Protein AF-A0A0D0DJU6-F1 (afdb_monomer_lite)

Radius of gyration: 25.1 Å; chains: 1; bounding box: 49×65×56 Å

Organism: NCBI:txid930991

Sequence (118 aa):
MDIEELLNPAKERQDLFEATDQDICNAVMEAKVAQENTAAAGGSNELDNSDESVKPPHTHKEALQAALILEEYISELDGPFAQKLEPLLGSFGKQTRFIDSDMQRLKDPNFTSCFESK

Foldseek 3Di:
DDPVCVVDVVVVVPPPPPCDPVNVLVVVVVVVVVVVVVVVVDDDDPDPPPPPPPPPPDALVRVLVVLVVVLVVLVPPDDPVSVVVNVVSVVSNVVSVVVVVVVVVVPPCVVCPSVPDD

Structure (mmCIF, N/CA/C/O backbone):
data_AF-A0A0D0DJU6-F1
#
_entry.id   AF-A0A0D0DJU6-F1
#
loop_
_atom_site.group_PDB
_atom_site.id
_atom_site.type_symbol
_atom_site.label_atom_id
_atom_site.label_alt_id
_atom_site.label_comp_id
_atom_site.label_asym_id
_atom_site.label_entity_id
_atom_site.label_seq_id
_atom_site.pdbx_PDB_ins_code
_atom_site.Cartn_x
_atom_site.Cartn_y
_atom_site.Cartn_z
_atom_site.occupancy
_atom_site.B_iso_or_equiv
_atom_site.auth_seq_id
_atom_site.auth_comp_id
_atom_site.auth_asym_id
_atom_site.auth_atom_id
_atom_site.pdbx_PDB_model_num
ATOM 1 N N . MET A 1 1 ? -15.545 -34.663 -27.872 1.00 56.69 1 MET A N 1
ATOM 2 C CA . MET A 1 1 ? -14.807 -33.494 -27.371 1.00 56.69 1 MET A CA 1
ATOM 3 C C . MET A 1 1 ? -14.396 -33.873 -25.972 1.00 56.69 1 MET A C 1
ATOM 5 O O . MET A 1 1 ? -15.273 -34.050 -25.133 1.00 56.69 1 MET A O 1
ATOM 9 N N . ASP A 1 2 ? -13.123 -34.213 -25.818 1.00 71.75 2 ASP A N 1
ATOM 10 C CA . ASP A 1 2 ? -12.586 -34.773 -24.584 1.00 71.75 2 ASP A CA 1
ATOM 11 C C . ASP A 1 2 ? -12.214 -33.636 -23.623 1.00 71.75 2 ASP A C 1
ATOM 13 O O . ASP A 1 2 ? -11.763 -32.575 -24.052 1.00 71.75 2 ASP A O 1
ATOM 17 N N . ILE A 1 3 ? -12.456 -33.827 -22.330 1.00 66.50 3 ILE A N 1
ATOM 18 C CA . ILE A 1 3 ? -12.246 -32.791 -21.305 1.00 66.50 3 ILE A CA 1
ATOM 19 C C . ILE A 1 3 ? -10.738 -32.546 -21.117 1.00 66.50 3 ILE A C 1
ATOM 21 O O . ILE A 1 3 ? -10.314 -31.422 -20.852 1.00 66.50 3 ILE A O 1
ATOM 25 N N . GLU A 1 4 ? -9.926 -33.577 -21.351 1.00 64.19 4 GLU A N 1
ATOM 26 C CA . GLU A 1 4 ? -8.460 -33.523 -21.324 1.00 64.19 4 GLU A CA 1
ATOM 27 C C . GLU A 1 4 ? -7.882 -32.604 -22.426 1.00 64.19 4 GLU A C 1
ATOM 29 O O . GLU A 1 4 ? -6.864 -31.948 -22.214 1.00 64.19 4 GLU A O 1
ATOM 34 N N . GLU A 1 5 ? -8.554 -32.468 -23.580 1.00 63.53 5 GLU A N 1
ATOM 35 C CA . GLU A 1 5 ? -8.135 -31.557 -24.665 1.00 63.53 5 GLU A CA 1
ATOM 36 C C . GLU A 1 5 ? -8.440 -30.077 -24.360 1.00 63.53 5 GLU A C 1
ATOM 38 O O . GLU A 1 5 ? -7.789 -29.186 -24.907 1.00 63.53 5 GLU A O 1
ATOM 43 N N . LEU A 1 6 ? -9.411 -29.800 -23.479 1.00 63.62 6 LEU A N 1
ATOM 44 C CA . LEU A 1 6 ? -9.792 -28.445 -23.052 1.00 63.62 6 LEU A CA 1
ATOM 45 C C . LEU A 1 6 ? -8.865 -27.877 -21.973 1.00 63.62 6 LEU A C 1
ATOM 47 O O . LEU A 1 6 ? -8.707 -26.662 -21.885 1.00 63.62 6 LEU A O 1
ATOM 51 N N . LEU A 1 7 ? -8.276 -28.742 -21.145 1.00 66.56 7 LEU A N 1
ATOM 52 C CA . LEU A 1 7 ? -7.431 -28.337 -20.018 1.00 66.56 7 LEU A CA 1
ATOM 53 C C . LEU A 1 7 ? -5.952 -28.195 -20.388 1.00 66.56 7 LEU A C 1
ATOM 55 O O . LEU A 1 7 ? -5.170 -27.701 -19.578 1.00 66.56 7 LEU A O 1
ATOM 59 N N . ASN A 1 8 ? -5.554 -28.629 -21.587 1.00 65.81 8 ASN A N 1
ATOM 60 C CA . ASN A 1 8 ? -4.181 -28.483 -22.057 1.00 65.81 8 ASN A CA 1
ATOM 61 C C . ASN A 1 8 ? -4.121 -28.521 -23.594 1.00 65.81 8 ASN A C 1
ATOM 63 O O . ASN A 1 8 ? -3.717 -29.536 -24.174 1.00 65.81 8 ASN A O 1
ATOM 67 N N . PRO A 1 9 ? -4.529 -27.450 -24.299 1.00 61.34 9 PRO A N 1
ATOM 68 C CA . PRO A 1 9 ? -4.354 -27.408 -25.738 1.00 61.34 9 PRO A CA 1
ATOM 69 C C . PRO A 1 9 ? -2.853 -27.505 -26.034 1.00 61.34 9 PRO A C 1
ATOM 71 O O . PRO A 1 9 ? -2.089 -26.584 -25.763 1.00 61.34 9 PRO A O 1
ATOM 74 N N . ALA A 1 10 ? -2.416 -28.612 -26.644 1.00 57.09 10 ALA A N 1
ATOM 75 C CA . ALA A 1 10 ? -1.023 -28.819 -27.067 1.00 57.09 10 ALA A CA 1
ATOM 76 C C . ALA A 1 10 ? -0.483 -27.674 -27.954 1.00 57.09 10 ALA A C 1
ATOM 78 O O . ALA A 1 10 ? 0.722 -27.523 -28.134 1.00 57.09 10 ALA A O 1
ATOM 79 N N . LYS A 1 11 ? -1.399 -26.856 -28.479 1.00 56.34 11 LYS A N 1
ATOM 80 C CA . LYS A 1 11 ? -1.168 -25.675 -29.299 1.00 56.34 11 LYS A CA 1
ATOM 81 C C . LYS A 1 11 ? -0.660 -24.449 -28.523 1.00 56.34 11 LYS A C 1
ATOM 83 O O . LYS A 1 11 ? -0.003 -23.618 -29.130 1.00 56.34 11 LYS A O 1
ATOM 88 N N 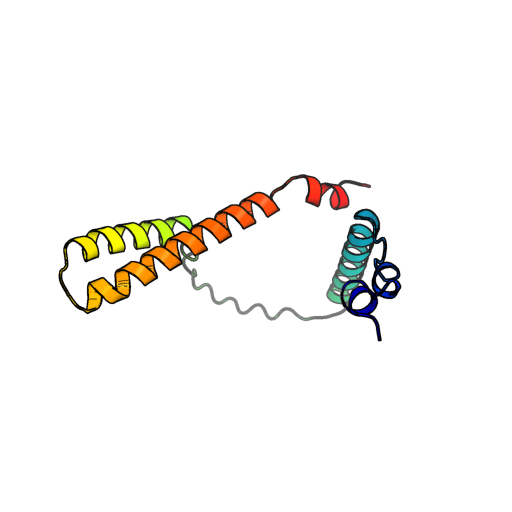. GLU A 1 12 ? -0.893 -24.343 -27.210 1.00 53.66 12 GLU A N 1
ATOM 89 C CA . GLU A 1 12 ? -0.406 -23.204 -26.399 1.00 53.66 12 GLU A CA 1
ATOM 90 C C . GLU A 1 12 ? 1.097 -23.265 -26.093 1.00 53.66 12 GLU A C 1
ATOM 92 O O . GLU A 1 12 ? 1.688 -22.273 -25.680 1.00 53.66 12 GLU A O 1
ATOM 97 N N . ARG A 1 13 ? 1.758 -24.404 -26.332 1.00 54.62 13 ARG A N 1
ATOM 98 C CA . ARG A 1 13 ? 3.205 -24.542 -26.099 1.00 54.62 13 ARG A CA 1
ATOM 99 C C . ARG A 1 13 ? 4.077 -24.022 -27.246 1.00 54.62 13 ARG A C 1
ATOM 101 O O . ARG A 1 13 ? 5.293 -24.145 -27.156 1.00 54.62 13 ARG A O 1
ATOM 108 N N . GLN A 1 14 ? 3.488 -23.501 -28.324 1.00 54.06 14 GLN A N 1
ATOM 109 C CA . GLN A 1 14 ? 4.232 -23.069 -29.516 1.00 54.06 14 GLN A CA 1
ATOM 110 C C . GLN A 1 14 ? 4.493 -21.561 -29.604 1.00 54.06 14 GLN A C 1
ATOM 112 O O . GLN A 1 14 ? 5.381 -21.178 -30.357 1.00 54.06 14 GLN A O 1
ATOM 117 N N . ASP A 1 15 ? 3.825 -20.734 -28.794 1.00 52.7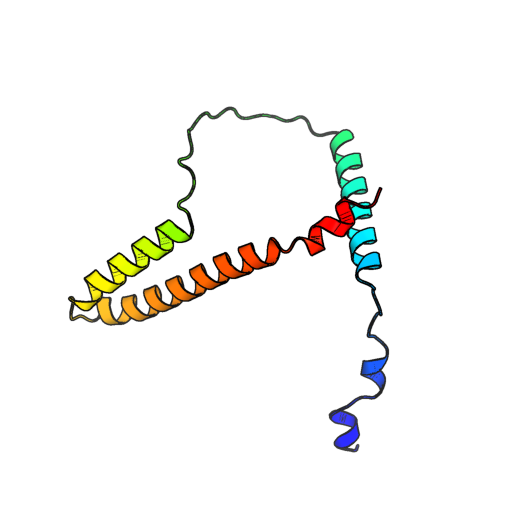2 15 ASP A N 1
ATOM 118 C CA . ASP A 1 15 ? 4.020 -19.273 -28.791 1.00 52.72 15 ASP A CA 1
ATOM 119 C C . ASP A 1 15 ? 4.775 -18.772 -27.547 1.00 52.72 15 ASP A C 1
ATOM 121 O O . ASP A 1 15 ? 4.685 -17.602 -27.173 1.00 52.72 15 ASP A O 1
ATOM 125 N N . LEU A 1 16 ? 5.559 -19.639 -26.895 1.00 55.25 16 LEU A N 1
ATOM 126 C CA . LEU A 1 16 ? 6.575 -19.164 -25.960 1.00 55.25 16 LEU A CA 1
ATOM 127 C C . LEU A 1 16 ? 7.745 -18.641 -26.797 1.00 55.25 16 LEU A C 1
ATOM 129 O O . LEU A 1 16 ? 8.676 -19.376 -27.115 1.00 55.25 16 LEU A O 1
ATOM 133 N N . PHE A 1 17 ? 7.645 -17.383 -27.222 1.00 60.62 17 PHE A N 1
ATOM 134 C CA . PHE A 1 17 ? 8.753 -16.673 -27.844 1.00 60.62 17 PHE A CA 1
ATOM 135 C C . PHE A 1 17 ? 9.921 -16.706 -26.855 1.00 60.62 17 PHE A C 1
ATOM 137 O O . PHE A 1 17 ? 9.856 -16.100 -25.785 1.00 60.62 17 PHE A O 1
ATOM 144 N N . GLU A 1 18 ? 10.950 -17.481 -27.188 1.00 65.25 18 GLU A N 1
ATOM 145 C CA . GLU A 1 18 ? 12.155 -17.693 -26.387 1.00 65.25 18 GLU A CA 1
ATOM 146 C C . GLU A 1 18 ? 13.045 -16.441 -26.489 1.00 65.25 18 GLU A C 1
ATOM 148 O O . GLU A 1 18 ? 14.175 -16.490 -26.964 1.00 65.25 18 GLU A O 1
ATOM 153 N N . ALA A 1 19 ? 12.495 -15.275 -26.124 1.00 67.19 19 ALA A N 1
ATOM 154 C CA . ALA A 1 19 ? 13.274 -14.057 -25.978 1.00 67.19 19 ALA A CA 1
ATOM 155 C C . ALA A 1 19 ? 14.240 -14.274 -24.823 1.00 67.19 19 ALA A C 1
ATOM 157 O O . ALA A 1 19 ? 13.830 -14.478 -23.678 1.00 67.19 19 ALA A O 1
ATOM 158 N N . THR A 1 20 ? 15.527 -14.229 -25.139 1.00 75.88 20 THR A N 1
ATOM 159 C CA . THR A 1 20 ? 16.560 -14.239 -24.115 1.00 75.88 20 THR A CA 1
ATOM 160 C C . THR A 1 20 ? 16.602 -12.853 -23.474 1.00 75.88 20 THR A C 1
ATOM 162 O O . THR A 1 20 ? 16.318 -11.848 -24.128 1.00 75.88 20 THR A O 1
ATOM 165 N N . ASP A 1 21 ? 17.022 -12.759 -22.213 1.00 77.44 21 ASP A N 1
ATOM 166 C CA . ASP A 1 21 ? 17.238 -11.472 -21.533 1.00 77.44 21 ASP A CA 1
ATOM 167 C C . ASP A 1 21 ? 18.136 -10.519 -22.354 1.00 77.44 21 ASP A C 1
ATOM 169 O O . ASP A 1 21 ? 17.952 -9.301 -22.344 1.00 77.44 21 ASP A O 1
ATOM 173 N N . GLN A 1 22 ? 19.056 -11.076 -23.151 1.00 77.00 22 GLN A N 1
ATOM 174 C CA . GLN A 1 22 ? 19.885 -10.332 -24.099 1.00 77.00 22 GLN A CA 1
ATOM 175 C C . GLN A 1 22 ? 19.077 -9.660 -25.220 1.00 77.00 22 GLN A C 1
ATOM 177 O O . GLN A 1 22 ? 19.376 -8.524 -25.586 1.00 77.00 22 GLN A O 1
ATOM 182 N N . ASP A 1 23 ? 18.056 -10.328 -25.757 1.00 79.62 23 ASP A N 1
ATOM 183 C CA . ASP A 1 23 ? 17.207 -9.789 -26.826 1.00 79.62 23 ASP A CA 1
ATOM 184 C C . ASP A 1 23 ? 16.377 -8.609 -26.309 1.00 79.62 23 ASP A C 1
ATOM 186 O O . ASP A 1 23 ? 16.225 -7.593 -26.990 1.00 79.62 23 ASP A O 1
ATOM 190 N N . ILE A 1 24 ? 15.918 -8.707 -25.057 1.00 81.69 24 ILE A N 1
ATOM 191 C CA . ILE A 1 24 ? 15.231 -7.621 -24.351 1.00 81.69 24 ILE A CA 1
ATOM 192 C C . ILE A 1 24 ? 16.182 -6.434 -24.164 1.00 81.69 24 ILE A C 1
ATOM 194 O O . ILE A 1 24 ? 15.820 -5.296 -24.470 1.00 81.69 24 ILE A O 1
ATOM 198 N N . CYS A 1 25 ? 17.415 -6.683 -23.717 1.00 78.19 25 CYS A N 1
ATOM 199 C CA . CYS A 1 25 ? 18.408 -5.625 -23.547 1.00 78.19 25 CYS A CA 1
ATOM 200 C C . CYS A 1 25 ? 18.773 -4.929 -24.862 1.00 78.19 25 CYS A C 1
ATOM 202 O O . CYS A 1 25 ? 18.854 -3.699 -24.899 1.00 78.19 25 CYS A O 1
ATOM 204 N N . ASN A 1 26 ? 18.925 -5.683 -25.950 1.00 82.25 26 ASN A N 1
ATOM 205 C CA . ASN A 1 26 ? 19.206 -5.119 -27.268 1.00 82.25 26 ASN A CA 1
ATOM 206 C C . ASN A 1 26 ? 18.059 -4.212 -27.738 1.00 82.25 26 ASN A C 1
ATOM 208 O O . ASN A 1 26 ? 18.305 -3.068 -28.118 1.00 82.25 26 ASN A O 1
ATOM 212 N N . ALA A 1 27 ? 16.807 -4.664 -27.614 1.00 81.38 27 ALA A N 1
ATOM 213 C CA . ALA A 1 27 ? 15.639 -3.873 -27.996 1.00 81.38 27 ALA A CA 1
ATOM 214 C C . ALA A 1 27 ? 15.525 -2.557 -27.200 1.00 81.38 27 ALA A C 1
ATOM 216 O O . ALA A 1 27 ? 15.207 -1.506 -27.764 1.00 81.38 27 ALA A O 1
ATOM 217 N N . VAL A 1 28 ? 15.823 -2.585 -25.896 1.00 80.50 28 VAL A N 1
ATOM 218 C CA . VAL A 1 28 ? 15.813 -1.387 -25.037 1.00 80.50 28 VAL A CA 1
ATOM 219 C C . VAL A 1 28 ? 16.919 -0.404 -25.432 1.00 80.50 28 VAL A C 1
ATOM 221 O O . VAL A 1 28 ? 16.675 0.803 -25.505 1.00 80.50 28 VAL A O 1
ATOM 224 N N . MET A 1 29 ? 18.124 -0.901 -25.723 1.00 82.12 29 MET A N 1
ATOM 225 C CA . MET A 1 29 ? 19.244 -0.061 -26.155 1.00 82.12 29 MET A CA 1
ATOM 226 C C . MET A 1 29 ? 18.987 0.573 -27.527 1.00 82.12 29 MET A C 1
ATOM 228 O O . MET A 1 29 ? 19.233 1.767 -27.702 1.00 82.12 29 MET A O 1
ATOM 232 N N . GLU A 1 30 ? 18.430 -0.178 -28.477 1.00 81.81 30 GLU A N 1
ATOM 233 C CA . GLU A 1 30 ? 18.056 0.333 -29.801 1.00 81.81 30 GLU A CA 1
ATOM 234 C C . GLU A 1 30 ? 16.976 1.422 -29.720 1.00 81.81 30 GLU A C 1
ATOM 236 O O . GLU A 1 30 ? 17.114 2.481 -30.341 1.00 81.81 30 GLU A O 1
ATOM 241 N N . ALA A 1 31 ? 15.938 1.216 -28.902 1.00 81.31 31 ALA A N 1
ATOM 242 C CA . ALA A 1 31 ? 14.884 2.207 -28.687 1.00 81.31 31 ALA A CA 1
ATOM 243 C C . ALA A 1 31 ? 15.427 3.508 -28.068 1.00 81.31 31 ALA A C 1
ATOM 245 O O . ALA A 1 31 ? 15.053 4.604 -28.495 1.00 81.31 31 ALA A O 1
ATOM 246 N N . LYS A 1 32 ? 16.355 3.399 -27.107 1.00 78.19 32 LYS A N 1
ATOM 247 C CA . LYS A 1 32 ? 17.019 4.554 -26.490 1.00 78.19 32 LYS A CA 1
ATOM 248 C C . LYS A 1 32 ? 17.831 5.355 -27.510 1.00 78.19 32 LYS A C 1
ATOM 250 O O . LYS A 1 32 ? 17.696 6.576 -27.574 1.00 78.19 32 LYS A O 1
ATOM 255 N N . VAL A 1 33 ? 18.639 4.681 -28.331 1.00 77.25 33 VAL A N 1
ATOM 256 C CA . VAL A 1 33 ? 19.441 5.335 -29.380 1.00 77.25 33 VAL A CA 1
ATOM 257 C C . VAL A 1 33 ? 18.537 6.045 -30.393 1.00 77.25 33 VAL A C 1
ATOM 259 O O . VAL A 1 33 ? 18.820 7.175 -30.792 1.00 77.25 33 VAL A O 1
ATOM 262 N N . ALA A 1 34 ? 17.415 5.431 -30.779 1.00 74.69 34 ALA A N 1
ATOM 263 C CA . ALA A 1 34 ? 16.440 6.062 -31.664 1.00 74.69 34 ALA A CA 1
ATOM 264 C C . ALA A 1 34 ? 15.826 7.331 -31.042 1.00 74.69 34 ALA A C 1
ATOM 266 O O . ALA A 1 34 ? 15.731 8.358 -31.714 1.00 74.69 34 ALA A O 1
ATOM 267 N N . GLN A 1 35 ? 15.471 7.295 -29.755 1.00 70.31 35 GLN A N 1
ATOM 268 C CA . GLN A 1 35 ? 14.918 8.446 -29.040 1.00 70.31 35 GLN A CA 1
ATOM 269 C C . GLN A 1 35 ? 15.923 9.607 -28.935 1.00 70.31 35 GLN A C 1
ATOM 271 O O . GLN A 1 35 ? 15.573 10.754 -29.223 1.00 70.31 35 GLN A O 1
ATOM 276 N N . GLU A 1 36 ? 17.179 9.331 -28.585 1.00 68.06 36 GLU A N 1
ATOM 277 C CA . GLU A 1 36 ? 18.231 10.355 -28.490 1.00 68.06 36 GLU A CA 1
ATOM 278 C C . GLU A 1 36 ? 18.521 11.007 -29.852 1.00 68.06 36 GLU A C 1
ATOM 280 O O . GLU A 1 36 ? 18.644 12.231 -29.946 1.00 68.06 36 GLU A O 1
ATOM 285 N N . ASN A 1 37 ? 18.513 10.219 -30.930 1.00 61.25 37 ASN A N 1
ATOM 286 C CA . ASN A 1 37 ? 18.672 10.735 -32.290 1.00 61.25 37 ASN A CA 1
ATOM 287 C C . ASN A 1 37 ? 17.508 11.648 -32.721 1.00 61.25 37 ASN A C 1
ATOM 289 O O . ASN A 1 37 ? 17.720 12.585 -33.491 1.00 61.25 37 ASN A O 1
ATOM 293 N N . THR A 1 38 ? 16.291 11.425 -32.210 1.00 58.59 38 THR A N 1
ATOM 294 C CA . THR A 1 38 ? 15.141 12.312 -32.474 1.00 58.59 38 THR A CA 1
ATOM 295 C C . THR A 1 38 ? 15.153 13.591 -31.635 1.00 58.59 38 THR A C 1
ATOM 297 O O . THR A 1 38 ? 14.754 14.642 -32.132 1.00 58.59 38 THR A O 1
ATOM 300 N N . ALA A 1 39 ? 15.672 13.549 -30.402 1.00 55.06 39 ALA A N 1
ATOM 301 C CA . ALA A 1 39 ? 15.804 14.728 -29.540 1.00 55.06 39 ALA A CA 1
ATOM 302 C C . ALA A 1 39 ? 16.848 15.733 -30.066 1.00 55.06 39 ALA A C 1
ATOM 304 O O . ALA A 1 39 ? 16.698 16.941 -29.887 1.00 55.06 39 ALA A O 1
ATOM 305 N N . ALA A 1 40 ? 17.872 15.256 -30.780 1.00 55.19 40 ALA A N 1
ATOM 306 C CA . ALA A 1 40 ? 18.854 16.111 -31.445 1.00 55.19 40 ALA A CA 1
ATOM 307 C C . ALA A 1 40 ? 18.294 16.867 -32.673 1.00 55.19 40 ALA A C 1
ATOM 309 O O . ALA A 1 40 ? 18.946 17.788 -33.166 1.00 55.19 40 ALA A O 1
ATOM 310 N N . ALA A 1 41 ? 17.106 16.500 -33.176 1.00 55.00 41 ALA A N 1
ATOM 311 C CA . ALA A 1 41 ? 16.580 16.980 -34.456 1.00 55.00 41 ALA A CA 1
ATOM 312 C C . ALA A 1 41 ? 15.525 18.102 -34.372 1.00 55.00 41 ALA A C 1
ATOM 314 O O . ALA A 1 41 ? 15.143 18.634 -35.413 1.00 55.00 41 ALA A O 1
ATOM 315 N N . GLY A 1 42 ? 15.082 18.532 -33.186 1.00 52.84 42 GLY A N 1
ATOM 316 C CA . GLY A 1 42 ? 14.271 19.751 -33.078 1.00 52.84 42 GLY A CA 1
ATOM 317 C C . GLY A 1 42 ? 13.244 19.757 -31.952 1.00 52.84 42 GLY A C 1
ATOM 318 O O . GLY A 1 42 ? 12.295 18.981 -31.948 1.00 52.84 42 GLY A O 1
ATOM 319 N N . GLY A 1 43 ? 13.397 20.722 -31.049 1.00 42.91 43 GLY A N 1
ATOM 320 C CA . GLY A 1 43 ? 12.410 21.065 -30.030 1.00 42.91 43 GLY A CA 1
ATOM 321 C C . GLY A 1 43 ? 12.935 22.212 -29.181 1.00 42.91 43 GLY A C 1
ATOM 322 O O . GLY A 1 43 ? 13.678 21.992 -28.232 1.00 42.91 43 GLY A O 1
ATOM 323 N N . SER A 1 44 ? 12.623 23.445 -29.585 1.00 45.09 44 SER A N 1
ATOM 324 C CA . SER A 1 44 ? 12.993 24.664 -28.863 1.00 45.09 44 SER A CA 1
ATOM 325 C C . SER A 1 44 ? 12.427 24.611 -27.443 1.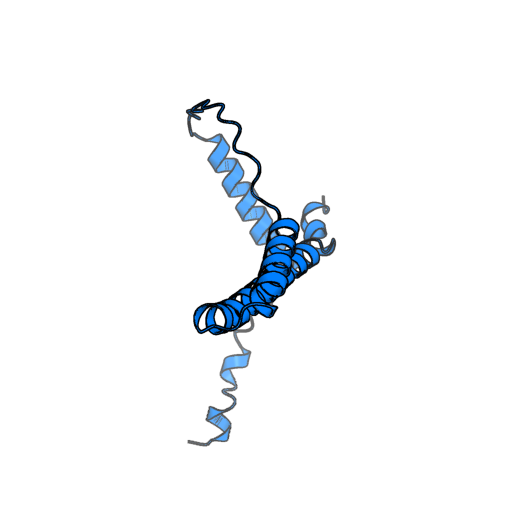00 45.09 44 SER A C 1
ATOM 327 O O . SER A 1 44 ? 11.221 24.486 -27.245 1.00 45.09 44 SER A O 1
ATOM 329 N N . ASN A 1 45 ? 13.334 24.643 -26.474 1.00 46.78 45 ASN A N 1
ATOM 330 C CA . ASN A 1 45 ? 13.060 24.520 -25.054 1.00 46.78 45 ASN A CA 1
ATOM 331 C C . ASN A 1 45 ? 12.632 25.897 -24.518 1.00 46.78 45 ASN A C 1
ATOM 333 O O . ASN A 1 45 ? 13.485 26.725 -24.191 1.00 46.78 45 ASN A O 1
ATOM 337 N N . GLU A 1 46 ? 11.329 26.170 -24.458 1.00 49.03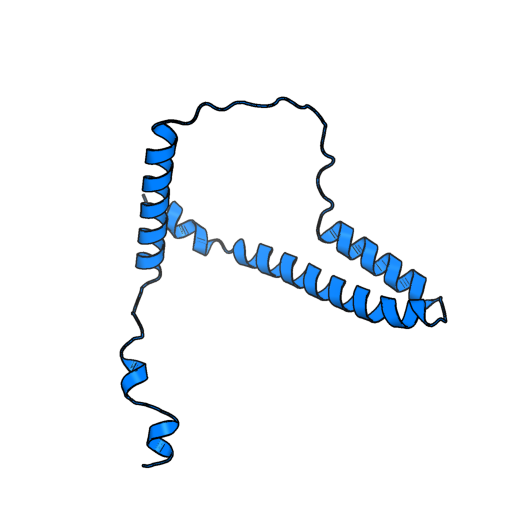 46 GLU A N 1
ATOM 338 C CA . GLU A 1 46 ? 10.805 27.307 -23.696 1.00 49.03 46 GLU A CA 1
ATOM 339 C C . GLU A 1 46 ? 10.827 26.925 -22.208 1.00 49.03 46 GLU A C 1
ATOM 341 O O . GLU A 1 46 ? 9.928 26.275 -21.680 1.00 49.03 46 GLU A O 1
ATOM 346 N N . LEU A 1 47 ? 11.943 27.249 -21.552 1.00 50.53 47 LEU A N 1
ATOM 347 C CA . LEU A 1 47 ? 12.119 27.123 -20.108 1.00 50.53 47 LEU A CA 1
ATOM 348 C C . LEU A 1 47 ? 11.363 28.263 -19.419 1.00 50.53 47 LEU A C 1
ATOM 350 O O . LEU A 1 47 ? 11.897 29.363 -19.254 1.00 50.53 47 LEU A O 1
ATOM 354 N N . ASP A 1 48 ? 10.128 27.982 -19.010 1.00 49.81 48 ASP A N 1
ATOM 355 C CA . ASP A 1 48 ? 9.415 28.769 -18.007 1.00 49.81 48 ASP A CA 1
ATOM 356 C C . ASP A 1 48 ? 10.170 28.650 -16.670 1.00 49.81 48 ASP A C 1
ATOM 358 O O . ASP A 1 48 ? 10.068 27.662 -15.939 1.00 49.81 48 ASP A O 1
ATOM 362 N N . ASN A 1 49 ? 11.022 29.643 -16.405 1.00 53.62 49 ASN A N 1
ATOM 363 C CA . ASN A 1 49 ? 11.725 29.832 -15.141 1.00 53.62 49 ASN A CA 1
ATOM 364 C C . ASN A 1 49 ? 10.752 30.401 -14.104 1.00 53.62 49 ASN A C 1
ATOM 366 O O . ASN A 1 49 ? 10.825 31.577 -13.745 1.00 53.62 49 ASN A O 1
ATOM 370 N N . SER A 1 50 ? 9.857 29.561 -13.606 1.00 51.16 50 SER A N 1
ATOM 371 C CA . SER A 1 50 ? 9.145 29.841 -12.367 1.00 51.16 50 SER A CA 1
ATOM 372 C C . SER A 1 50 ? 9.905 29.165 -11.223 1.00 51.16 50 SER A C 1
ATOM 374 O O . SER A 1 50 ? 9.732 27.980 -10.952 1.00 51.16 50 SER A O 1
ATOM 376 N N . ASP A 1 51 ? 10.801 29.933 -10.592 1.00 52.84 51 ASP A N 1
ATOM 377 C CA . ASP A 1 51 ? 11.572 29.596 -9.380 1.00 52.84 51 ASP A CA 1
ATOM 378 C C . ASP A 1 51 ? 10.659 29.549 -8.141 1.00 52.84 51 ASP A C 1
ATOM 380 O O . ASP A 1 51 ? 10.845 30.251 -7.147 1.00 52.84 51 ASP A O 1
ATOM 384 N N . GLU A 1 52 ? 9.600 28.746 -8.212 1.00 53.03 52 GLU A N 1
ATOM 385 C CA . GLU A 1 52 ? 8.873 28.329 -7.027 1.00 53.03 52 GLU A CA 1
ATOM 386 C C . GLU A 1 52 ? 9.572 27.070 -6.530 1.00 53.03 52 GLU A C 1
ATOM 388 O O . GLU A 1 52 ? 9.504 26.013 -7.154 1.00 53.03 52 GLU A O 1
ATOM 393 N N . SER A 1 53 ? 10.319 27.205 -5.433 1.00 49.53 53 SER A N 1
ATOM 394 C CA . SER A 1 53 ? 10.943 26.083 -4.734 1.00 49.53 53 SER A CA 1
ATOM 395 C C . SER A 1 53 ? 9.845 25.125 -4.271 1.00 49.53 53 SER A C 1
ATOM 397 O O . SER A 1 53 ? 9.311 25.231 -3.164 1.00 49.53 53 SER A O 1
ATOM 399 N N . VAL A 1 54 ? 9.451 24.212 -5.161 1.00 56.38 54 VAL A N 1
ATOM 400 C CA . VAL A 1 54 ? 8.521 23.132 -4.870 1.00 56.38 54 VAL A CA 1
ATOM 401 C C . VAL A 1 54 ? 9.199 22.307 -3.792 1.00 56.38 54 VAL A C 1
ATOM 403 O O . VAL A 1 54 ? 10.183 21.610 -4.049 1.00 56.38 54 VAL A O 1
ATOM 406 N N . LYS A 1 55 ? 8.701 22.429 -2.555 1.00 60.50 55 LYS A N 1
ATOM 407 C CA . LYS A 1 55 ? 9.144 21.594 -1.440 1.00 60.50 55 LYS A CA 1
ATOM 408 C C . LYS A 1 55 ? 9.158 20.145 -1.941 1.00 60.50 55 LYS A C 1
ATOM 410 O O . LYS A 1 55 ? 8.142 19.712 -2.493 1.00 60.50 55 LYS A O 1
ATOM 415 N N . PRO A 1 56 ? 10.277 19.413 -1.793 1.00 60.66 56 PRO A N 1
ATOM 416 C CA . PRO A 1 56 ? 10.365 18.069 -2.329 1.00 60.66 56 PRO A CA 1
ATOM 417 C C . PRO A 1 56 ? 9.201 17.236 -1.780 1.00 60.66 56 PRO A C 1
ATOM 419 O O . PRO A 1 56 ? 8.858 17.379 -0.598 1.00 60.66 56 PRO A O 1
ATOM 422 N N . PRO A 1 57 ? 8.559 16.418 -2.629 1.00 75.38 57 PRO A N 1
ATOM 423 C CA . PRO A 1 57 ? 7.438 15.599 -2.204 1.00 75.38 57 PRO A CA 1
ATOM 424 C C . PRO A 1 57 ? 7.862 14.723 -1.025 1.00 75.38 57 PRO A C 1
ATOM 426 O O . PRO A 1 57 ? 8.990 14.225 -0.975 1.00 75.38 57 PRO A O 1
ATOM 429 N N . HIS A 1 58 ? 6.951 14.561 -0.065 1.00 78.69 58 HIS A N 1
ATOM 430 C CA . HIS A 1 58 ? 7.194 13.738 1.112 1.00 78.69 58 HIS A CA 1
ATOM 431 C C . HIS A 1 58 ? 7.619 12.328 0.711 1.00 78.69 58 HIS A C 1
ATOM 433 O O . HIS A 1 58 ? 7.060 11.729 -0.211 1.00 78.69 58 HIS A O 1
ATOM 439 N N . THR A 1 59 ? 8.616 11.792 1.409 1.00 85.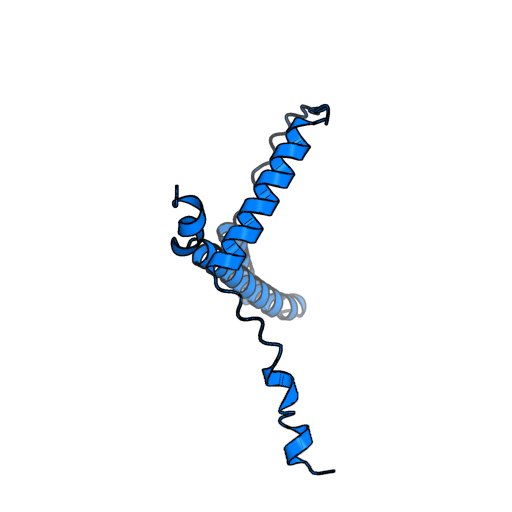38 59 THR A N 1
ATOM 440 C CA . THR A 1 59 ? 9.118 10.453 1.087 1.00 85.38 59 THR A CA 1
ATOM 441 C C . THR A 1 59 ? 8.100 9.384 1.486 1.00 85.38 59 THR A C 1
ATOM 443 O O . THR A 1 59 ? 7.304 9.570 2.409 1.00 85.38 59 THR A O 1
ATOM 446 N N . HIS A 1 60 ? 8.162 8.207 0.855 1.00 82.44 60 HIS A N 1
ATOM 447 C CA . HIS A 1 60 ? 7.343 7.057 1.260 1.00 82.44 60 HIS A CA 1
ATOM 448 C C . HIS A 1 60 ? 7.502 6.716 2.751 1.00 82.44 60 HIS A C 1
ATOM 450 O O . HIS A 1 60 ? 6.537 6.326 3.406 1.00 82.44 60 HIS A O 1
ATOM 456 N N . LYS A 1 61 ? 8.702 6.919 3.310 1.00 84.50 61 LYS A N 1
ATOM 457 C CA . LYS A 1 61 ? 8.979 6.715 4.737 1.00 84.50 61 LYS A CA 1
ATOM 458 C C . LYS A 1 61 ? 8.252 7.729 5.617 1.00 84.50 61 LYS A C 1
ATOM 460 O O . LYS A 1 61 ? 7.661 7.335 6.616 1.00 84.50 61 LYS A O 1
ATOM 465 N N . GLU A 1 62 ? 8.256 9.002 5.230 1.00 88.50 62 GLU A N 1
ATOM 466 C CA . GLU A 1 62 ? 7.525 10.061 5.940 1.00 88.50 62 GLU A CA 1
ATOM 467 C C . GLU A 1 62 ? 6.013 9.821 5.900 1.00 88.50 62 GLU A C 1
ATOM 469 O O . GLU A 1 62 ? 5.345 9.923 6.927 1.00 88.50 62 GLU A O 1
ATOM 474 N N . ALA A 1 63 ? 5.477 9.431 4.741 1.00 88.38 63 ALA A N 1
ATOM 475 C CA . ALA A 1 63 ? 4.062 9.106 4.595 1.00 88.38 63 ALA A CA 1
ATOM 476 C C . ALA A 1 63 ? 3.656 7.893 5.452 1.00 88.38 63 ALA A C 1
ATOM 478 O O . ALA A 1 63 ? 2.614 7.910 6.106 1.00 88.38 63 ALA A O 1
ATOM 479 N N . LEU A 1 64 ? 4.499 6.856 5.499 1.00 89.31 64 LEU A N 1
ATOM 480 C CA . LEU A 1 64 ? 4.274 5.683 6.342 1.00 89.31 64 LEU A CA 1
ATOM 481 C C . LEU A 1 64 ? 4.332 6.030 7.834 1.00 89.31 64 LEU A C 1
ATOM 483 O O . LEU A 1 64 ? 3.505 5.553 8.605 1.00 89.31 64 LEU A O 1
ATOM 487 N N . GLN A 1 65 ? 5.285 6.868 8.244 1.00 91.44 65 GLN A N 1
ATOM 488 C CA . GLN A 1 65 ? 5.383 7.332 9.625 1.00 91.44 65 GLN A CA 1
ATOM 489 C C . GLN A 1 65 ? 4.143 8.137 10.028 1.00 91.44 65 GLN A C 1
ATOM 491 O O . GLN A 1 65 ? 3.593 7.909 11.102 1.00 91.44 65 GLN A O 1
ATOM 496 N N . ALA A 1 66 ? 3.662 9.028 9.158 1.00 92.06 66 ALA A N 1
ATOM 497 C CA . ALA A 1 66 ? 2.428 9.769 9.395 1.00 92.06 66 ALA A CA 1
ATOM 498 C C . ALA A 1 66 ? 1.214 8.836 9.530 1.00 92.06 66 ALA A C 1
ATOM 500 O O . ALA A 1 66 ? 0.391 9.033 10.420 1.00 92.06 66 ALA A O 1
ATOM 501 N N . ALA A 1 67 ? 1.122 7.793 8.699 1.00 90.56 67 ALA A N 1
ATOM 502 C CA . ALA A 1 67 ? 0.047 6.809 8.793 1.00 90.56 67 ALA A CA 1
ATOM 503 C C . ALA A 1 67 ? 0.057 6.047 10.128 1.00 90.56 67 ALA A C 1
ATOM 505 O O . ALA A 1 67 ? -1.004 5.869 10.713 1.00 90.56 67 ALA A O 1
ATOM 506 N N . LEU A 1 68 ? 1.234 5.662 10.637 1.00 91.06 68 LEU A N 1
ATOM 507 C CA . LEU A 1 68 ? 1.364 5.000 11.942 1.00 91.06 68 LEU A CA 1
ATOM 508 C C . LEU A 1 68 ? 0.939 5.911 13.099 1.00 91.06 68 LEU A C 1
ATOM 510 O O . LEU A 1 68 ? 0.238 5.467 14.000 1.00 91.06 68 LEU A O 1
ATOM 514 N N . ILE A 1 69 ? 1.324 7.190 13.051 1.00 94.44 69 ILE A N 1
ATOM 515 C CA . ILE A 1 69 ? 0.909 8.180 14.058 1.00 94.44 69 ILE A CA 1
ATOM 516 C C . ILE A 1 69 ? -0.615 8.351 14.042 1.00 94.44 69 ILE A C 1
ATOM 518 O O . ILE A 1 69 ? -1.248 8.445 15.091 1.00 94.44 69 ILE A O 1
ATOM 522 N N . LEU A 1 70 ? -1.219 8.388 12.851 1.00 92.38 70 LEU A N 1
ATOM 523 C CA . LEU A 1 70 ? -2.671 8.471 12.715 1.00 92.38 70 LEU A CA 1
ATOM 524 C C . LEU A 1 70 ? -3.364 7.206 13.224 1.00 92.38 70 LEU A C 1
ATOM 526 O O . LEU A 1 70 ? -4.402 7.329 13.860 1.00 92.38 70 LEU A O 1
ATOM 530 N N . GLU A 1 71 ? -2.801 6.025 12.964 1.00 91.00 71 GLU A N 1
ATOM 531 C CA . GLU A 1 71 ? -3.312 4.736 13.444 1.00 91.00 71 GLU A CA 1
ATOM 532 C C . GLU A 1 71 ? -3.301 4.670 14.980 1.00 91.00 71 GLU A C 1
ATOM 534 O O . GLU A 1 71 ? -4.310 4.323 15.589 1.00 91.00 71 GLU A O 1
ATOM 539 N N . GLU A 1 72 ? -2.208 5.107 15.613 1.00 91.75 72 GLU A N 1
ATOM 540 C CA . GLU A 1 72 ? -2.104 5.222 17.072 1.00 91.75 72 GLU A CA 1
ATOM 541 C C . GLU A 1 72 ? -3.159 6.186 17.629 1.00 91.75 72 GLU A C 1
ATOM 543 O O . GLU A 1 72 ? -3.916 5.823 18.528 1.00 91.75 72 GLU A O 1
ATOM 548 N N . TYR A 1 73 ? -3.296 7.374 17.034 1.00 92.06 73 TYR A N 1
ATOM 549 C CA . TYR A 1 73 ? -4.290 8.360 17.457 1.00 92.06 73 TYR A CA 1
ATOM 550 C C . TYR A 1 73 ? -5.730 7.835 17.370 1.00 92.06 73 TYR A C 1
ATOM 552 O O . TYR A 1 73 ? -6.515 8.017 18.300 1.00 92.06 73 TYR A O 1
ATOM 560 N N . ILE A 1 74 ? -6.101 7.177 16.266 1.00 91.62 74 ILE A N 1
ATOM 561 C CA . ILE A 1 74 ? -7.468 6.661 16.101 1.00 91.62 74 ILE A CA 1
ATOM 562 C C . ILE A 1 74 ? -7.748 5.417 16.938 1.00 91.62 74 ILE A C 1
ATOM 564 O O . ILE A 1 74 ? -8.914 5.155 17.209 1.00 91.62 74 ILE A O 1
ATOM 568 N N . SER A 1 75 ? -6.720 4.677 17.363 1.00 86.69 75 SER A N 1
ATOM 569 C CA . SER A 1 75 ? -6.891 3.510 18.237 1.00 86.69 75 SER A CA 1
ATOM 570 C C . SER A 1 75 ? -7.469 3.884 19.608 1.00 86.69 75 SER A C 1
ATOM 572 O O . SER A 1 75 ? -8.150 3.080 20.242 1.00 86.69 75 SER A O 1
ATOM 574 N N . GLU A 1 76 ? -7.262 5.132 20.039 1.00 89.62 76 GLU A N 1
ATOM 575 C CA . GLU A 1 76 ? -7.824 5.693 21.270 1.00 89.62 76 GLU A CA 1
ATOM 576 C C . GLU A 1 76 ? -9.241 6.269 21.075 1.00 89.62 76 GLU A C 1
ATOM 578 O O . GLU A 1 76 ? -9.934 6.585 22.046 1.00 89.62 76 GLU A O 1
ATOM 583 N N . LEU A 1 77 ? -9.690 6.419 19.824 1.00 89.56 77 LEU A N 1
ATOM 584 C CA . LEU A 1 77 ? -10.981 6.997 19.462 1.00 89.56 77 LEU A CA 1
ATOM 585 C C . LEU A 1 77 ? -12.005 5.897 19.193 1.00 89.56 77 LEU A C 1
ATOM 587 O O . LEU A 1 77 ? -11.962 5.225 18.166 1.00 89.56 77 LEU A O 1
ATOM 591 N N . ASP A 1 78 ? -13.012 5.791 20.057 1.00 83.44 78 ASP A N 1
ATOM 592 C CA . ASP A 1 78 ? -14.145 4.913 19.783 1.00 83.44 78 ASP A CA 1
ATOM 593 C C . ASP A 1 78 ? -15.214 5.668 18.977 1.00 83.44 78 ASP A C 1
ATOM 595 O O . ASP A 1 78 ? -15.822 6.640 19.438 1.00 83.44 78 ASP A O 1
ATOM 599 N N . GLY A 1 79 ? -15.410 5.269 17.719 1.00 89.69 79 GLY A N 1
ATOM 600 C CA . GLY A 1 79 ? -16.387 5.913 16.851 1.00 89.69 79 GLY A CA 1
ATOM 601 C C . GLY A 1 79 ? -16.452 5.361 15.426 1.00 89.69 79 GLY A C 1
ATOM 602 O O . GLY A 1 79 ? -15.493 4.775 14.918 1.00 89.69 79 GLY A O 1
ATOM 603 N N . PRO A 1 80 ? -17.569 5.607 14.714 1.00 89.88 80 PRO A N 1
ATOM 604 C CA . PRO A 1 80 ? -17.787 5.084 13.363 1.00 89.88 80 PRO A CA 1
ATOM 605 C C . PRO A 1 80 ? -16.801 5.646 12.329 1.00 89.88 80 PRO A C 1
ATOM 607 O O . PRO A 1 80 ? -16.661 5.088 11.243 1.00 89.88 80 PRO A O 1
ATOM 610 N N . PHE A 1 81 ? -16.140 6.767 12.635 1.00 89.06 81 PHE A N 1
ATOM 611 C CA . PHE A 1 81 ? -15.074 7.326 11.808 1.00 89.06 81 PHE A CA 1
ATOM 612 C C . PHE A 1 81 ? -13.761 6.551 11.976 1.00 89.06 81 PHE A C 1
ATOM 614 O O . PHE A 1 81 ? -13.172 6.155 10.973 1.00 89.06 81 PHE A O 1
ATOM 621 N N . ALA A 1 82 ? -13.347 6.272 13.217 1.00 90.25 82 ALA A N 1
ATOM 622 C CA . ALA A 1 82 ? -12.131 5.515 13.516 1.00 90.25 82 ALA A CA 1
ATOM 623 C C . ALA A 1 82 ? -12.199 4.096 12.930 1.00 90.25 82 ALA A C 1
ATOM 625 O O . ALA A 1 82 ? -11.305 3.699 12.189 1.00 90.25 82 ALA A O 1
ATOM 626 N N . GLN A 1 83 ? -13.335 3.410 13.107 1.00 90.88 83 GLN A N 1
ATOM 627 C CA . GLN A 1 83 ? -13.580 2.074 12.538 1.00 90.88 83 GLN A CA 1
ATOM 628 C C . GLN A 1 83 ? -13.493 2.027 11.004 1.00 90.88 83 GLN A C 1
ATOM 630 O O . GLN A 1 83 ? -13.204 0.983 10.423 1.00 90.88 83 GLN A O 1
ATOM 635 N N . LYS A 1 84 ? -13.768 3.146 10.319 1.00 93.38 84 LYS A N 1
ATOM 636 C CA . LYS A 1 84 ? -13.606 3.246 8.862 1.00 93.38 84 LYS A CA 1
ATOM 637 C C . LYS A 1 84 ? -12.177 3.589 8.475 1.00 93.38 84 LYS A C 1
ATOM 639 O O . LYS A 1 84 ? -11.699 3.087 7.466 1.00 93.38 84 LYS A O 1
ATOM 644 N N . LEU A 1 85 ? -11.516 4.457 9.233 1.00 92.12 85 LEU A N 1
ATOM 645 C CA . LEU A 1 85 ? -10.192 4.963 8.889 1.00 92.12 85 LEU A CA 1
ATOM 646 C C . LEU A 1 85 ? -9.077 3.947 9.180 1.00 92.12 85 LEU A C 1
ATOM 648 O O . LEU A 1 85 ? -8.130 3.860 8.405 1.00 92.12 85 LEU A O 1
ATOM 652 N N . GLU A 1 86 ? -9.216 3.138 10.228 1.00 90.81 86 GLU A N 1
ATOM 653 C CA . GLU A 1 86 ? -8.256 2.098 10.624 1.00 90.81 86 GLU A CA 1
ATOM 654 C C . GLU A 1 86 ? -7.908 1.106 9.494 1.00 90.81 86 GLU A C 1
ATOM 656 O O . GLU A 1 86 ? -6.731 1.011 9.127 1.00 90.81 86 GLU A O 1
ATOM 661 N N . PRO A 1 87 ? -8.870 0.429 8.831 1.00 91.50 87 PRO A N 1
ATOM 662 C CA . PRO A 1 87 ? -8.540 -0.469 7.724 1.00 91.50 87 PRO A CA 1
ATOM 663 C C . PRO A 1 87 ? -7.924 0.269 6.525 1.00 91.50 87 PRO A C 1
ATOM 665 O O . PRO A 1 87 ? -7.103 -0.308 5.805 1.00 91.50 87 PRO A O 1
ATOM 668 N N . LEU A 1 88 ? -8.280 1.543 6.310 1.00 94.25 88 LEU A N 1
ATOM 669 C CA . LEU A 1 88 ? -7.695 2.364 5.248 1.00 94.25 88 LEU A CA 1
ATOM 670 C C . LEU A 1 88 ? -6.219 2.656 5.530 1.00 94.25 88 LEU A C 1
ATOM 672 O O . LEU A 1 88 ? -5.388 2.405 4.657 1.00 94.25 88 LEU A O 1
ATOM 676 N N . LEU A 1 89 ? -5.875 3.109 6.738 1.00 92.75 89 LEU A N 1
ATOM 677 C CA . LEU A 1 89 ? -4.483 3.343 7.137 1.00 92.75 89 LEU A CA 1
ATOM 678 C C . LEU A 1 89 ? -3.655 2.055 7.086 1.00 92.75 89 LEU A C 1
ATOM 680 O O . LEU A 1 89 ? -2.546 2.059 6.546 1.00 92.75 89 LEU A O 1
ATOM 684 N N . GLY A 1 90 ? -4.229 0.931 7.520 1.00 89.38 90 GLY A N 1
ATOM 685 C CA . GLY A 1 90 ? -3.589 -0.378 7.412 1.00 89.38 90 GLY A CA 1
ATOM 686 C C . GLY A 1 90 ? -3.283 -0.776 5.962 1.00 89.38 90 GLY A C 1
ATOM 687 O O . GLY A 1 90 ? -2.186 -1.254 5.659 1.00 89.38 90 GLY A O 1
ATOM 688 N N . SER A 1 91 ? -4.226 -0.564 5.036 1.00 91.31 91 SER A N 1
ATOM 689 C CA . SER A 1 91 ? -4.013 -0.830 3.603 1.00 91.31 91 SER A CA 1
ATOM 690 C C . SER A 1 91 ? -2.962 0.099 2.986 1.00 91.31 91 SER A C 1
ATOM 692 O O . SER A 1 91 ? -2.060 -0.368 2.288 1.00 91.31 91 SER A O 1
ATOM 694 N N . PHE A 1 92 ? -3.012 1.387 3.328 1.00 90.81 92 PHE A N 1
ATOM 695 C CA . PHE A 1 92 ? -2.062 2.397 2.880 1.00 90.81 92 PHE A CA 1
ATOM 696 C C . PHE A 1 92 ? -0.632 2.069 3.322 1.00 90.81 92 PHE A C 1
ATOM 698 O O . PHE A 1 92 ? 0.300 2.109 2.513 1.00 90.81 92 PHE A O 1
ATOM 705 N N . GLY A 1 93 ? -0.448 1.666 4.583 1.00 88.00 93 GLY A N 1
ATOM 706 C CA . GLY A 1 93 ? 0.854 1.265 5.106 1.00 88.00 93 GLY A CA 1
ATOM 707 C C . GLY A 1 93 ? 1.424 0.040 4.386 1.00 88.00 93 GLY A C 1
ATOM 708 O O . GLY A 1 93 ? 2.603 0.029 4.029 1.00 88.00 93 GLY A O 1
ATOM 709 N N . LYS A 1 94 ? 0.596 -0.978 4.115 1.00 87.56 94 LYS A N 1
ATOM 710 C CA . LYS A 1 94 ? 1.011 -2.181 3.368 1.00 87.56 94 LYS A CA 1
ATOM 711 C C . LYS A 1 94 ? 1.431 -1.845 1.938 1.00 87.56 94 LYS A C 1
ATOM 713 O O . LYS A 1 94 ? 2.498 -2.274 1.505 1.00 87.56 94 LYS A O 1
ATOM 718 N N . GLN A 1 95 ? 0.635 -1.044 1.232 1.00 85.94 95 GLN A N 1
ATOM 719 C CA . GLN A 1 95 ? 0.934 -0.630 -0.138 1.00 85.94 95 GLN A CA 1
ATOM 720 C C . GLN A 1 95 ? 2.212 0.215 -0.213 1.00 85.94 95 GLN A C 1
ATOM 722 O O . GLN A 1 95 ? 3.050 -0.002 -1.083 1.00 85.94 95 GLN A O 1
ATOM 727 N N . THR A 1 96 ? 2.404 1.131 0.735 1.00 81.62 96 THR A N 1
ATOM 728 C CA . THR A 1 96 ? 3.599 1.985 0.781 1.00 81.62 96 THR A CA 1
ATOM 729 C C . THR A 1 96 ? 4.871 1.170 1.032 1.00 81.62 96 THR A C 1
ATOM 731 O O . THR A 1 96 ? 5.894 1.422 0.400 1.00 81.62 96 THR A O 1
ATOM 734 N N . ARG A 1 97 ? 4.808 0.144 1.895 1.00 81.19 97 ARG A N 1
ATOM 735 C CA . ARG A 1 97 ? 5.930 -0.789 2.108 1.00 81.19 97 ARG A CA 1
ATOM 736 C C . ARG A 1 97 ? 6.220 -1.635 0.868 1.00 81.19 97 ARG A C 1
ATOM 738 O O . ARG A 1 97 ? 7.388 -1.854 0.568 1.00 81.19 97 ARG A O 1
ATOM 745 N N . PHE A 1 98 ? 5.182 -2.075 0.153 1.00 74.25 98 PHE A N 1
ATOM 746 C CA . PHE A 1 98 ? 5.334 -2.834 -1.092 1.00 74.25 98 PHE A CA 1
ATOM 747 C C . PHE A 1 98 ? 6.072 -2.019 -2.165 1.00 74.25 98 PHE A C 1
ATOM 749 O O . PHE A 1 98 ? 7.031 -2.508 -2.757 1.00 74.25 98 PHE A O 1
ATOM 756 N N . ILE A 1 99 ? 5.6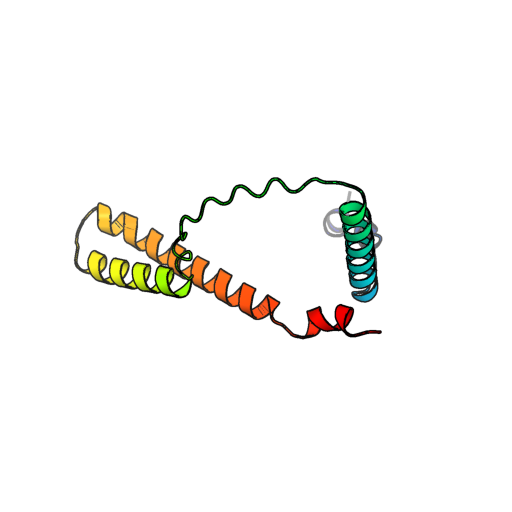96 -0.748 -2.342 1.00 72.25 99 ILE A N 1
ATOM 757 C CA . ILE A 1 99 ? 6.352 0.168 -3.286 1.00 72.25 99 ILE A CA 1
ATOM 758 C C . ILE A 1 99 ? 7.829 0.385 -2.921 1.00 72.25 99 ILE A C 1
ATOM 760 O O . ILE A 1 99 ? 8.683 0.334 -3.802 1.00 72.25 99 ILE A O 1
ATOM 764 N N . ASP A 1 100 ? 8.153 0.575 -1.636 1.00 67.19 100 ASP A N 1
ATOM 765 C CA . ASP A 1 100 ? 9.549 0.731 -1.190 1.00 67.19 100 ASP A CA 1
ATOM 766 C C . ASP A 1 100 ? 10.363 -0.557 -1.431 1.00 67.19 100 ASP A C 1
ATOM 768 O O . ASP A 1 100 ? 11.497 -0.502 -1.908 1.00 67.19 100 ASP A O 1
ATOM 772 N N . SER A 1 101 ? 9.774 -1.735 -1.190 1.00 65.88 101 SER A N 1
ATOM 773 C CA . SER A 1 101 ? 10.437 -3.013 -1.480 1.00 65.88 101 SER A CA 1
ATOM 774 C C . SER A 1 101 ? 10.640 -3.269 -2.975 1.00 65.88 101 SER A C 1
ATOM 776 O O . SER A 1 101 ? 11.711 -3.732 -3.360 1.00 65.88 101 SER A O 1
ATOM 778 N N . ASP A 1 102 ? 9.676 -2.931 -3.834 1.00 60.31 102 ASP A N 1
ATOM 779 C CA . ASP A 1 102 ? 9.831 -3.073 -5.285 1.00 60.31 102 ASP A CA 1
ATOM 780 C C . ASP A 1 102 ? 10.847 -2.075 -5.845 1.00 60.31 102 ASP A C 1
ATOM 782 O O . ASP A 1 102 ? 11.670 -2.443 -6.680 1.00 60.31 102 ASP A O 1
ATOM 786 N N . MET A 1 103 ? 10.884 -0.842 -5.328 1.00 60.88 103 MET A N 1
ATOM 787 C CA . MET A 1 103 ? 11.943 0.117 -5.655 1.00 60.88 103 MET A CA 1
ATOM 788 C C . MET A 1 103 ? 13.334 -0.366 -5.225 1.00 60.88 103 MET A C 1
ATOM 790 O O . MET A 1 103 ? 14.323 -0.039 -5.879 1.00 60.88 103 MET A O 1
ATOM 794 N N . GLN A 1 104 ? 13.436 -1.134 -4.138 1.00 60.84 104 GLN A N 1
ATOM 795 C CA . GLN A 1 104 ? 14.697 -1.749 -3.715 1.00 60.84 104 GLN A CA 1
ATOM 796 C C . GLN A 1 104 ? 15.064 -2.970 -4.567 1.00 60.84 104 GLN A C 1
ATOM 798 O O . GLN A 1 104 ? 16.237 -3.128 -4.887 1.00 60.84 104 GLN A O 1
ATOM 803 N N . ARG A 1 105 ? 14.093 -3.779 -5.007 1.00 55.31 105 ARG A N 1
ATOM 804 C CA . ARG A 1 105 ? 14.317 -4.874 -5.972 1.00 55.31 105 ARG A CA 1
ATOM 805 C C . ARG A 1 105 ? 14.726 -4.356 -7.353 1.00 55.31 105 ARG A C 1
ATOM 807 O O . ARG A 1 105 ? 15.596 -4.921 -7.995 1.00 55.31 105 ARG A O 1
ATOM 814 N N . LEU A 1 106 ? 14.188 -3.218 -7.787 1.00 53.19 106 LEU A N 1
ATOM 815 C CA . LEU A 1 106 ? 14.628 -2.523 -9.006 1.00 53.19 106 LEU A CA 1
ATOM 816 C C . LEU A 1 106 ? 16.064 -1.975 -8.921 1.00 53.19 106 LEU A C 1
ATOM 818 O O . LEU A 1 106 ? 16.624 -1.586 -9.942 1.00 53.19 106 LEU A O 1
ATOM 822 N N . LYS A 1 107 ? 16.673 -1.941 -7.728 1.00 56.50 107 LYS A N 1
ATOM 823 C CA . LYS A 1 107 ? 18.100 -1.635 -7.545 1.00 56.50 107 LYS A CA 1
ATOM 824 C C . LYS A 1 107 ? 18.992 -2.876 -7.625 1.00 56.50 107 LYS A C 1
ATOM 826 O O . LYS A 1 107 ? 20.187 -2.754 -7.354 1.00 56.50 107 LYS A O 1
ATOM 831 N N . ASP A 1 108 ? 18.452 -4.042 -7.989 1.00 49.75 108 ASP A N 1
ATOM 832 C CA . ASP A 1 108 ? 19.268 -5.223 -8.248 1.00 49.75 108 ASP A CA 1
ATOM 833 C C . ASP A 1 108 ? 20.311 -4.903 -9.346 1.00 49.75 108 ASP A C 1
ATOM 835 O O . ASP A 1 108 ? 19.945 -4.531 -10.467 1.00 49.75 108 ASP A O 1
ATOM 839 N N . PRO A 1 109 ? 21.620 -5.063 -9.066 1.00 55.28 109 PRO A N 1
ATOM 840 C CA . PRO A 1 109 ? 22.717 -4.665 -9.960 1.00 55.28 109 PRO A CA 1
ATOM 841 C C . PRO A 1 109 ? 22.796 -5.490 -11.256 1.00 55.28 109 PRO A C 1
ATOM 843 O O . PRO A 1 109 ? 23.630 -5.231 -12.121 1.00 55.28 109 PRO A O 1
ATOM 846 N N . ASN A 1 110 ? 21.920 -6.482 -11.422 1.00 54.41 110 ASN A N 1
ATOM 847 C CA . ASN A 1 110 ? 21.858 -7.296 -12.630 1.00 54.41 110 ASN A CA 1
ATOM 848 C C . ASN A 1 110 ? 21.190 -6.555 -13.800 1.00 54.41 110 ASN A C 1
ATOM 850 O O . ASN A 1 110 ? 21.511 -6.853 -14.948 1.00 54.41 110 ASN A O 1
ATOM 854 N N . PHE A 1 111 ? 20.336 -5.550 -13.544 1.00 53.72 111 PHE A N 1
ATOM 855 C CA . PHE A 1 111 ? 19.729 -4.745 -14.617 1.00 53.72 111 PHE A CA 1
ATOM 856 C C . PHE A 1 111 ? 20.726 -3.758 -15.250 1.00 53.72 111 PHE A C 1
ATOM 858 O O . PHE A 1 111 ? 20.601 -3.395 -16.417 1.00 53.72 111 PHE A O 1
ATOM 865 N N . THR A 1 112 ? 21.761 -3.346 -14.510 1.00 55.25 112 THR A N 1
ATOM 866 C CA . THR A 1 112 ? 22.814 -2.457 -15.029 1.00 55.25 112 THR A CA 1
ATOM 867 C C . THR A 1 112 ? 23.816 -3.158 -15.948 1.00 55.25 112 THR A C 1
ATOM 869 O O . THR A 1 112 ? 24.502 -2.478 -16.706 1.00 55.25 112 THR A O 1
ATOM 872 N N . SER A 1 113 ? 23.864 -4.495 -15.963 1.00 61.94 113 SER A N 1
ATOM 873 C CA . SER A 1 113 ? 24.815 -5.267 -16.785 1.00 61.94 113 SER A CA 1
ATOM 874 C C . SER A 1 113 ? 24.695 -4.990 -18.294 1.00 61.94 113 SER A C 1
ATOM 876 O O . SER A 1 113 ? 25.701 -4.953 -19.007 1.00 61.94 113 SER A O 1
ATOM 878 N N . CYS A 1 114 ? 23.486 -4.686 -18.775 1.00 60.31 114 CYS A N 1
ATOM 879 C CA . CYS A 1 114 ? 23.237 -4.327 -20.172 1.00 60.31 114 CYS A CA 1
ATOM 880 C C . CYS A 1 114 ? 23.771 -2.935 -20.554 1.00 60.31 114 CYS A C 1
ATOM 882 O O . CYS A 1 114 ? 23.927 -2.644 -21.737 1.00 60.31 114 CYS A O 1
ATOM 884 N N . PHE A 1 115 ? 24.090 -2.090 -19.568 1.00 61.00 115 PHE A N 1
ATOM 885 C CA . PHE A 1 115 ? 24.692 -0.769 -19.768 1.00 61.00 115 PHE A CA 1
ATOM 886 C C . PHE A 1 115 ? 26.218 -0.764 -19.581 1.00 61.00 115 PHE A C 1
ATOM 888 O O . PHE A 1 115 ? 26.867 0.214 -19.953 1.00 61.00 115 PHE A O 1
ATOM 895 N N . GLU A 1 116 ? 26.796 -1.828 -19.014 1.00 62.41 116 GLU A N 1
ATOM 896 C CA . GLU A 1 116 ? 28.241 -1.944 -18.759 1.00 62.41 116 GLU A CA 1
ATOM 897 C C . GLU A 1 116 ? 29.008 -2.687 -19.865 1.00 62.41 116 GLU A C 1
ATOM 899 O O . GLU A 1 116 ? 30.228 -2.547 -19.959 1.00 62.41 116 GLU A O 1
ATOM 904 N N . SER A 1 117 ? 28.321 -3.442 -20.729 1.00 55.00 117 SER A N 1
ATOM 905 C CA . SER A 1 117 ? 28.960 -4.139 -21.853 1.00 55.00 117 SER A CA 1
ATOM 906 C C . SER A 1 117 ? 29.281 -3.158 -22.985 1.00 55.00 117 SER A C 1
ATOM 908 O O . SER A 1 117 ? 28.386 -2.704 -23.699 1.00 55.00 117 SER A O 1
ATOM 910 N N . LYS A 1 118 ? 30.567 -2.826 -23.132 1.00 48.75 118 LYS A N 1
ATOM 911 C CA . LYS A 1 118 ? 31.128 -2.007 -24.212 1.00 48.75 118 LYS A CA 1
ATOM 912 C C . LYS A 1 118 ? 32.145 -2.801 -25.020 1.00 48.75 118 LYS A C 1
ATOM 914 O O . LYS A 1 118 ? 32.923 -3.551 -24.391 1.00 48.75 118 LYS A O 1
#

Secondary structure (DSSP, 8-state):
--HHHHH--GGGGG------HHHHHHHHHHHHHHHHHHHTT-------------PPPPPHHHHHHHHHHHHHHHHT--STTHHHHHHHHHHHHHHHHHHHHHHHHTT-TTTTHHHH--

pLDDT: mean 71.44, std 15.43, range [42.91, 94.44]